Protein AF-A0A396S2W1-F1 (afdb_monomer_lite)

Organism: NCBI:txid2304605

pLDDT: mean 90.02, std 10.54, range [39.97, 98.19]

Sequence (159 aa):
MAKEIINIEYPTKTYDTSKMDSWTEEQWREWRGESEDDIGIQILLMNDDEFYLKIMGIYYNEASEDMFFEFNTQNKLDRNINIQFGSWIIEDTVYNLSHVKPHYMEKHSELRGFQRYVKRTYLESWDDVAIEVNILDAETNINIRELEFHIKKRFIQVF

Radius of gyration: 18.22 Å; chains: 1; bounding box: 36×30×59 Å

Foldseek 3Di:
DDAAEAEAEDEDEDEDVVCVVVDDPVRVDVVVDDPPPPQADWAWQDDDQAKGKIFRHWDADQVQQKIKTKMKMFGAAPAKKWKAWAWKQFPNDIDGRRPPGTDIDGHRDDIDMDMDIDRHHPVDDRQWMKIWIFIAGPPPRDTPHTYIYIYHYDYDYPD

Structure (mmCIF, N/CA/C/O backbone):
data_AF-A0A396S2W1-F1
#
_entry.id   AF-A0A396S2W1-F1
#
loop_
_atom_site.group_PDB
_atom_site.id
_atom_site.type_symbol
_atom_site.label_atom_id
_atom_site.label_alt_id
_atom_site.label_comp_id
_atom_site.label_asym_id
_atom_site.label_entity_id
_atom_site.label_seq_id
_atom_site.pdbx_PDB_ins_code
_atom_site.Cartn_x
_atom_site.Cartn_y
_atom_site.Cartn_z
_atom_site.occupancy
_atom_site.B_iso_or_equiv
_atom_site.auth_seq_id
_atom_site.auth_comp_id
_atom_site.auth_asym_id
_atom_site.auth_atom_id
_atom_site.pdbx_PDB_model_num
ATOM 1 N N . MET A 1 1 ? -0.820 -8.818 20.078 1.00 65.50 1 MET A N 1
ATOM 2 C CA . MET A 1 1 ? -1.547 -9.169 18.842 1.00 65.50 1 MET A CA 1
ATOM 3 C C . MET A 1 1 ? -0.503 -9.653 17.845 1.00 65.50 1 MET A C 1
ATOM 5 O O . MET A 1 1 ? 0.634 -9.222 17.982 1.00 65.50 1 M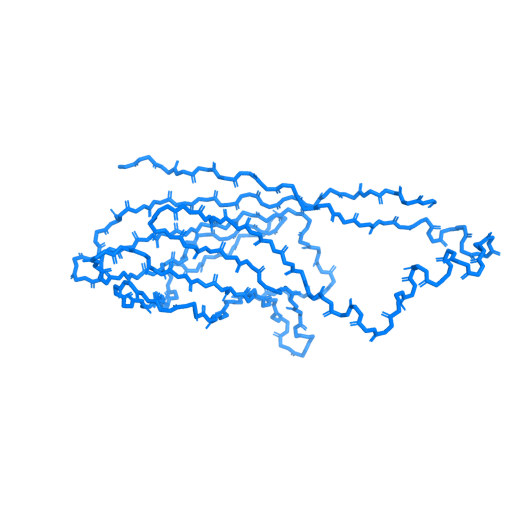ET A O 1
ATOM 9 N N . ALA A 1 2 ? -0.805 -10.605 16.964 1.00 81.38 2 ALA A N 1
ATOM 10 C CA . ALA A 1 2 ? 0.163 -11.047 15.956 1.00 81.38 2 ALA A CA 1
ATOM 11 C C . ALA A 1 2 ? -0.038 -10.224 14.678 1.00 81.38 2 ALA A C 1
ATOM 13 O O . ALA A 1 2 ? -1.182 -10.012 14.288 1.00 81.38 2 ALA A O 1
ATOM 14 N N . LYS A 1 3 ? 1.058 -9.775 14.060 1.00 93.75 3 LYS A N 1
ATOM 15 C CA . LYS A 1 3 ? 1.038 -9.076 12.772 1.00 93.75 3 LYS A CA 1
ATOM 16 C C . LYS A 1 3 ? 0.553 -10.024 11.672 1.00 93.75 3 LYS A C 1
ATOM 18 O O . LYS A 1 3 ? 1.039 -11.151 11.565 1.00 93.75 3 LYS A O 1
ATOM 23 N N . GLU A 1 4 ? -0.388 -9.562 10.862 1.00 95.88 4 GLU A N 1
ATOM 24 C CA . GLU A 1 4 ? -0.913 -10.278 9.704 1.00 95.88 4 GLU A CA 1
ATOM 25 C C . GLU A 1 4 ? -0.083 -9.935 8.466 1.00 95.88 4 GLU A C 1
ATOM 27 O O . GLU A 1 4 ? 0.058 -8.767 8.108 1.00 95.88 4 GLU A O 1
ATOM 32 N N . ILE A 1 5 ? 0.462 -10.957 7.807 1.00 96.19 5 ILE A N 1
ATOM 33 C CA . ILE A 1 5 ? 1.302 -10.794 6.617 1.00 96.19 5 ILE A CA 1
ATOM 34 C C . ILE A 1 5 ? 0.503 -11.228 5.392 1.00 96.19 5 ILE A C 1
ATOM 36 O O . ILE A 1 5 ? 0.022 -12.362 5.326 1.00 96.19 5 ILE A O 1
ATOM 40 N N . ILE A 1 6 ? 0.382 -10.332 4.416 1.00 96.44 6 ILE A N 1
ATOM 41 C CA . ILE A 1 6 ? -0.396 -10.539 3.195 1.00 96.44 6 ILE A CA 1
ATOM 42 C C . ILE A 1 6 ? 0.540 -10.408 1.996 1.00 96.44 6 ILE A C 1
ATOM 44 O O . ILE A 1 6 ? 1.048 -9.329 1.706 1.00 96.44 6 ILE A O 1
ATOM 48 N N . ASN A 1 7 ? 0.757 -11.519 1.292 1.00 96.75 7 ASN A N 1
ATOM 49 C CA . ASN A 1 7 ? 1.606 -11.572 0.103 1.00 96.75 7 ASN A CA 1
ATOM 50 C C . ASN A 1 7 ? 0.768 -11.371 -1.162 1.00 96.75 7 ASN A C 1
ATOM 52 O O . ASN A 1 7 ? -0.257 -12.029 -1.342 1.00 96.75 7 ASN A O 1
ATOM 56 N N . ILE A 1 8 ? 1.222 -10.488 -2.046 1.00 95.25 8 ILE A N 1
ATOM 57 C CA . ILE A 1 8 ? 0.515 -10.060 -3.250 1.00 95.25 8 ILE A CA 1
ATOM 58 C C . ILE A 1 8 ? 1.472 -10.165 -4.436 1.00 95.25 8 ILE A C 1
ATOM 60 O O . ILE A 1 8 ? 2.467 -9.448 -4.515 1.00 95.25 8 ILE A O 1
ATOM 64 N N . GLU A 1 9 ? 1.151 -11.039 -5.390 1.00 92.75 9 GLU A N 1
ATOM 65 C CA . GLU A 1 9 ? 1.818 -11.054 -6.693 1.00 92.75 9 GLU A CA 1
ATOM 66 C C . GLU A 1 9 ? 1.105 -10.085 -7.640 1.00 92.75 9 GLU A C 1
ATOM 68 O O . GLU A 1 9 ? -0.077 -10.260 -7.942 1.00 92.75 9 GLU A O 1
ATOM 73 N N . TYR A 1 10 ? 1.826 -9.080 -8.134 1.00 90.00 10 TYR A N 1
ATOM 74 C CA . TYR A 1 10 ? 1.321 -8.134 -9.124 1.00 90.00 10 TYR A CA 1
ATOM 75 C C . TYR A 1 10 ? 1.864 -8.481 -10.521 1.00 90.00 10 TYR A C 1
ATOM 77 O O . TYR A 1 10 ? 3.020 -8.168 -10.832 1.00 90.00 10 TYR A O 1
ATOM 85 N N . PRO A 1 11 ? 1.080 -9.158 -11.380 1.00 87.50 11 PRO A N 1
ATOM 86 C CA . PRO A 1 11 ? 1.529 -9.522 -12.716 1.00 87.50 11 PRO A CA 1
ATOM 87 C C . PRO A 1 11 ? 1.727 -8.266 -13.568 1.00 87.50 11 PRO A C 1
ATOM 89 O O . PRO A 1 11 ? 0.807 -7.479 -13.764 1.00 87.50 11 PRO A O 1
ATOM 92 N N . THR A 1 12 ? 2.937 -8.091 -14.092 1.00 84.56 12 THR A N 1
ATOM 93 C CA . THR A 1 12 ? 3.305 -6.961 -14.950 1.00 84.56 12 THR A CA 1
ATOM 94 C C . THR A 1 12 ? 3.817 -7.504 -16.276 1.00 84.56 12 THR A C 1
ATOM 96 O O . THR A 1 12 ? 4.719 -8.341 -16.299 1.00 84.56 12 THR A O 1
ATOM 99 N N . LYS A 1 13 ? 3.243 -7.054 -17.394 1.00 85.06 13 LYS A N 1
ATOM 100 C CA . LYS A 1 13 ? 3.753 -7.418 -18.721 1.00 85.06 13 LYS A CA 1
ATOM 101 C C . LYS A 1 13 ? 5.134 -6.795 -18.928 1.00 85.06 13 LYS A C 1
ATOM 103 O O . LYS A 1 13 ? 5.339 -5.628 -18.607 1.00 85.06 13 LYS A O 1
ATOM 108 N N . THR A 1 14 ? 6.061 -7.569 -19.478 1.00 84.75 14 THR A N 1
ATOM 109 C CA . THR A 1 14 ? 7.354 -7.077 -19.963 1.00 84.75 14 THR A CA 1
ATOM 110 C C . THR A 1 14 ? 7.586 -7.551 -21.395 1.00 84.75 14 THR A C 1
ATOM 112 O O . THR A 1 14 ? 7.033 -8.571 -21.819 1.00 84.75 14 THR A O 1
ATOM 115 N N . TYR A 1 15 ? 8.383 -6.796 -22.143 1.00 85.94 15 TYR A N 1
ATOM 116 C CA . TYR A 1 15 ? 8.563 -6.961 -23.583 1.00 85.94 15 TYR A CA 1
ATOM 117 C C . TYR A 1 15 ? 10.053 -6.985 -23.922 1.00 85.94 15 TYR A C 1
ATOM 119 O O . TYR A 1 15 ? 10.829 -6.201 -23.375 1.00 85.94 15 TYR A O 1
ATOM 127 N N . ASP A 1 16 ? 10.467 -7.878 -24.825 1.00 84.81 16 ASP A N 1
ATOM 128 C CA . ASP A 1 16 ? 11.861 -7.992 -25.260 1.00 84.81 16 ASP A CA 1
ATOM 129 C C . ASP A 1 16 ? 12.160 -6.913 -26.301 1.00 84.81 16 ASP A C 1
ATOM 131 O O . ASP A 1 16 ? 12.056 -7.126 -27.513 1.00 84.81 16 ASP A O 1
ATOM 135 N N . THR A 1 17 ? 12.513 -5.724 -25.817 1.00 85.25 17 THR A N 1
ATOM 136 C CA . THR A 1 17 ? 12.798 -4.563 -26.669 1.00 85.25 17 THR A CA 1
ATOM 137 C C . THR A 1 17 ? 14.017 -4.769 -27.572 1.00 85.25 17 THR A C 1
ATOM 139 O O . THR A 1 17 ? 14.181 -4.026 -28.536 1.00 85.25 17 THR A O 1
ATOM 142 N N . SER A 1 18 ? 14.839 -5.807 -27.355 1.00 87.50 18 SER A N 1
ATOM 143 C CA . SER A 1 18 ? 15.923 -6.157 -28.286 1.00 87.50 18 SER A CA 1
ATOM 144 C C . SER A 1 18 ? 15.412 -6.701 -29.628 1.00 87.50 18 SER A C 1
ATOM 146 O O . SER A 1 18 ? 16.132 -6.664 -30.623 1.00 87.50 18 SER A O 1
ATOM 148 N N . LYS A 1 19 ? 14.155 -7.164 -29.680 1.00 86.69 19 LYS A N 1
ATOM 149 C CA . LYS A 1 19 ? 13.490 -7.682 -30.887 1.00 86.69 19 LYS A CA 1
ATOM 150 C C . LYS A 1 19 ? 12.533 -6.684 -31.526 1.00 86.69 19 LYS A C 1
ATOM 152 O O . LYS A 1 19 ? 11.785 -7.060 -32.427 1.00 86.69 19 LYS A O 1
ATOM 157 N N . MET A 1 20 ? 12.558 -5.432 -31.085 1.00 87.75 20 MET A N 1
ATOM 158 C CA . MET A 1 20 ? 11.593 -4.405 -31.468 1.00 87.75 20 MET A CA 1
ATOM 159 C C . MET A 1 20 ? 11.514 -4.171 -32.988 1.00 87.75 20 MET A C 1
ATOM 161 O O . MET A 1 20 ? 10.425 -4.012 -33.535 1.00 87.75 20 MET A O 1
ATOM 165 N N . ASP A 1 21 ? 12.642 -4.282 -33.695 1.00 89.75 21 ASP A N 1
ATOM 166 C CA . ASP A 1 21 ? 12.705 -4.188 -35.164 1.00 89.75 21 ASP A CA 1
ATOM 167 C C . ASP A 1 21 ? 12.000 -5.348 -35.893 1.00 89.75 21 ASP A C 1
ATOM 169 O O . ASP A 1 21 ? 11.702 -5.256 -37.082 1.00 89.75 21 ASP A O 1
ATOM 173 N N . SER A 1 22 ? 11.742 -6.453 -35.190 1.00 90.31 22 SER A N 1
ATOM 174 C CA . SER A 1 22 ? 11.062 -7.645 -35.710 1.00 90.31 22 SER A CA 1
ATOM 175 C C . SER A 1 22 ? 9.619 -7.791 -35.225 1.00 90.31 22 SER A C 1
ATOM 177 O O . SER A 1 22 ? 8.958 -8.768 -35.575 1.00 90.31 22 SER A O 1
ATOM 179 N N . TRP A 1 23 ? 9.130 -6.845 -34.418 1.00 91.81 23 TRP A N 1
ATOM 180 C CA . TRP A 1 23 ? 7.766 -6.885 -33.907 1.00 91.81 23 TRP A CA 1
ATOM 181 C C . TRP A 1 23 ? 6.742 -6.642 -35.018 1.00 91.81 23 TRP A C 1
ATOM 183 O O . TRP A 1 23 ? 6.925 -5.780 -35.881 1.00 91.81 23 TRP A O 1
ATOM 193 N N . THR A 1 24 ? 5.633 -7.380 -34.974 1.00 91.38 24 THR A N 1
ATOM 194 C CA . THR A 1 24 ? 4.484 -7.131 -35.853 1.00 91.38 24 THR A CA 1
ATOM 195 C C . THR A 1 24 ? 3.770 -5.833 -35.469 1.00 91.38 24 THR A C 1
ATOM 197 O O . THR A 1 24 ? 3.966 -5.291 -34.378 1.00 91.38 24 THR A O 1
ATOM 200 N N . GLU A 1 25 ? 2.903 -5.320 -36.346 1.00 89.19 25 GLU A N 1
ATOM 201 C CA . GLU A 1 25 ? 2.096 -4.134 -36.035 1.00 89.19 25 GLU A CA 1
ATOM 202 C C . GLU A 1 25 ? 1.204 -4.340 -34.801 1.00 89.19 25 GLU A C 1
ATOM 204 O O . GLU A 1 25 ? 0.982 -3.399 -34.038 1.00 89.19 25 GLU A O 1
ATOM 209 N N . GLU A 1 26 ? 0.719 -5.564 -34.574 1.00 86.75 26 GLU A N 1
ATOM 210 C CA . GLU A 1 26 ? -0.070 -5.938 -33.398 1.00 86.75 26 GLU A CA 1
ATOM 211 C C . GLU A 1 26 ? 0.771 -5.901 -32.120 1.00 86.75 26 GLU A C 1
ATOM 213 O O . GLU A 1 26 ? 0.340 -5.318 -31.129 1.00 86.75 26 GLU A O 1
ATOM 218 N N . GLN A 1 27 ? 1.991 -6.445 -32.155 1.00 87.69 27 GLN A N 1
ATOM 219 C CA . GLN A 1 27 ? 2.932 -6.400 -31.029 1.00 87.69 27 GLN A CA 1
ATOM 220 C C . GLN A 1 27 ? 3.321 -4.958 -30.680 1.00 87.69 27 GLN A C 1
ATOM 222 O O . GLN A 1 27 ? 3.350 -4.573 -29.512 1.00 87.69 27 GLN A O 1
ATOM 227 N N . TRP A 1 28 ? 3.535 -4.126 -31.700 1.00 86.06 28 TRP A N 1
ATOM 228 C CA . TRP A 1 28 ? 3.754 -2.691 -31.538 1.00 86.06 28 TRP A CA 1
ATOM 229 C C . TRP A 1 28 ? 2.546 -1.944 -30.969 1.00 86.06 28 TRP A C 1
ATOM 231 O O . TRP A 1 28 ? 2.718 -0.945 -30.269 1.00 86.06 28 TRP A O 1
ATOM 241 N N . ARG A 1 29 ? 1.324 -2.370 -31.300 1.00 85.75 29 ARG A N 1
ATOM 242 C CA . ARG A 1 29 ? 0.090 -1.787 -30.761 1.00 85.75 29 ARG A CA 1
ATOM 243 C C . ARG A 1 29 ? -0.112 -2.178 -29.301 1.00 85.75 29 ARG A C 1
ATOM 245 O O . ARG A 1 29 ? -0.411 -1.311 -28.491 1.00 85.75 29 ARG A O 1
ATOM 252 N N . GLU A 1 30 ? 0.124 -3.443 -28.964 1.00 83.38 30 GLU A N 1
ATOM 253 C CA . GLU A 1 30 ? 0.048 -3.935 -27.587 1.00 83.38 30 GLU A CA 1
ATOM 254 C C . GLU A 1 30 ? 1.095 -3.267 -26.685 1.00 83.38 30 GLU A C 1
ATOM 256 O O . GLU A 1 30 ? 0.765 -2.848 -25.579 1.00 83.38 30 GLU A O 1
ATOM 261 N N . TRP A 1 31 ? 2.334 -3.102 -27.165 1.00 83.06 31 TRP A N 1
ATOM 262 C CA . TRP A 1 31 ? 3.393 -2.433 -26.403 1.00 83.06 31 TRP A CA 1
ATOM 263 C C . TRP A 1 31 ? 3.117 -0.943 -26.168 1.00 83.06 31 TRP A C 1
ATOM 265 O O . TRP A 1 31 ? 3.332 -0.451 -25.063 1.00 83.06 31 TRP A O 1
ATOM 275 N N . ARG A 1 32 ? 2.639 -0.216 -27.192 1.00 78.62 32 ARG A N 1
ATOM 276 C CA . ARG A 1 32 ? 2.330 1.221 -27.069 1.00 78.62 32 ARG A CA 1
ATOM 277 C C . ARG A 1 32 ? 1.105 1.506 -26.197 1.00 78.62 32 ARG A C 1
ATOM 279 O O . ARG A 1 32 ? 0.984 2.630 -25.719 1.00 78.62 32 ARG A O 1
ATOM 286 N N . GLY A 1 33 ? 0.231 0.516 -26.015 1.00 70.06 33 GLY A N 1
ATOM 287 C CA . GLY A 1 33 ? -1.094 0.698 -25.432 1.00 70.06 33 GLY A CA 1
ATOM 288 C C . GLY A 1 33 ? -2.044 1.402 -26.406 1.00 70.06 33 GLY A C 1
ATOM 289 O O . GLY A 1 33 ? -1.651 2.295 -27.161 1.00 70.06 33 GLY A O 1
ATOM 290 N N . GLU A 1 34 ? -3.314 1.000 -26.418 1.00 58.69 34 GLU A N 1
ATOM 291 C CA . GLU A 1 34 ? -4.366 1.855 -26.972 1.00 58.69 34 GLU A CA 1
ATOM 292 C C . GLU A 1 34 ? -4.656 2.940 -25.925 1.00 58.69 34 GLU A C 1
ATOM 294 O O . GLU A 1 34 ? -4.831 2.647 -24.745 1.00 58.69 34 GLU A O 1
ATOM 299 N N . SER A 1 35 ? -4.634 4.205 -26.349 1.00 48.31 35 SER A N 1
ATOM 300 C CA . SER A 1 35 ? -4.584 5.428 -25.526 1.00 48.31 35 SER A CA 1
ATOM 301 C C . SER A 1 35 ? -5.753 5.660 -24.552 1.00 48.31 35 SER A C 1
ATOM 303 O O . SER A 1 35 ? -5.865 6.746 -23.993 1.00 48.31 35 SER A O 1
ATOM 305 N N . GLU A 1 36 ? -6.650 4.690 -24.386 1.00 45.16 36 GLU A N 1
ATOM 306 C CA . GLU A 1 36 ? -7.829 4.770 -23.516 1.00 45.16 36 GLU A CA 1
ATOM 307 C C . GLU A 1 36 ? -7.713 3.895 -22.255 1.00 45.16 36 GLU A C 1
ATOM 309 O O . GLU A 1 36 ? -8.460 4.115 -21.304 1.00 45.16 36 GLU A O 1
ATOM 314 N N . ASP A 1 37 ? -6.730 2.988 -22.188 1.00 39.97 37 ASP A N 1
ATOM 315 C CA . ASP A 1 37 ? -6.478 2.124 -21.027 1.00 39.97 37 ASP A CA 1
ATOM 316 C C . ASP A 1 37 ? -5.321 2.646 -20.155 1.00 39.97 37 ASP A C 1
ATOM 318 O O . ASP A 1 37 ? -4.466 1.886 -19.697 1.00 39.97 37 ASP A O 1
ATOM 322 N N . ASP A 1 38 ? -5.328 3.947 -19.842 1.00 43.03 38 ASP A N 1
ATOM 323 C CA . ASP A 1 38 ? -4.546 4.539 -18.736 1.00 43.03 38 ASP A CA 1
ATOM 324 C C . ASP A 1 38 ? -5.136 4.101 -17.373 1.00 43.03 38 ASP A C 1
ATOM 326 O O . ASP A 1 38 ? -5.372 4.879 -16.443 1.00 43.03 38 ASP A O 1
ATOM 330 N N . ILE A 1 39 ? -5.442 2.808 -17.247 1.00 50.69 39 ILE A N 1
ATOM 331 C CA . ILE A 1 39 ? -5.859 2.194 -16.000 1.00 50.69 39 ILE A CA 1
ATOM 332 C C . ILE A 1 39 ? -4.594 2.117 -15.152 1.00 50.69 39 ILE A C 1
ATOM 334 O O . ILE A 1 39 ? -3.788 1.197 -15.284 1.00 50.69 39 ILE A O 1
ATOM 338 N N . GLY A 1 40 ? -4.410 3.123 -14.295 1.00 65.19 40 GLY A N 1
ATOM 339 C CA . GLY A 1 40 ? -3.348 3.143 -13.296 1.00 65.19 40 GLY A CA 1
ATOM 340 C C . GLY A 1 40 ? -3.255 1.824 -12.516 1.00 65.19 40 GLY A C 1
ATOM 341 O O . GLY A 1 40 ? -4.191 1.025 -12.467 1.00 65.19 40 GLY A O 1
ATOM 342 N N . ILE A 1 41 ? -2.096 1.587 -11.900 1.00 81.38 41 ILE A N 1
ATOM 343 C CA . ILE A 1 41 ? -1.813 0.380 -11.109 1.00 81.38 41 ILE A CA 1
ATOM 344 C C . ILE A 1 41 ? -2.891 0.173 -10.040 1.00 81.38 41 ILE A C 1
ATOM 346 O O . ILE A 1 41 ? -2.996 0.952 -9.097 1.00 81.38 41 ILE A O 1
ATOM 350 N N . GLN A 1 42 ? -3.654 -0.914 -10.156 1.00 88.94 42 GLN A N 1
ATOM 351 C CA . GLN A 1 42 ? -4.707 -1.263 -9.206 1.00 88.94 42 GLN A CA 1
ATOM 352 C C . GLN A 1 42 ? -4.377 -2.566 -8.479 1.00 88.94 42 GLN A C 1
ATOM 354 O O . GLN A 1 42 ? -4.413 -3.642 -9.071 1.00 88.94 42 GLN A O 1
ATOM 359 N N . ILE A 1 43 ? -4.109 -2.480 -7.175 1.00 92.88 43 ILE A N 1
ATOM 360 C CA . ILE A 1 43 ? -3.699 -3.618 -6.344 1.00 92.88 43 ILE A CA 1
ATOM 361 C C . ILE A 1 43 ? -4.638 -3.723 -5.146 1.00 92.88 43 ILE A C 1
ATOM 363 O O . ILE A 1 43 ? -4.644 -2.858 -4.269 1.00 92.88 43 ILE A O 1
ATOM 367 N N . LEU A 1 44 ? -5.453 -4.778 -5.104 1.00 94.75 44 LEU A N 1
ATOM 368 C CA . LEU A 1 44 ? -6.282 -5.062 -3.937 1.00 94.75 44 LEU A CA 1
ATOM 369 C C . LEU A 1 44 ? -5.391 -5.575 -2.804 1.00 94.75 44 LEU A C 1
ATOM 371 O O . LEU A 1 44 ? -4.779 -6.629 -2.942 1.00 94.75 44 LEU A O 1
ATOM 375 N N . LEU A 1 45 ? -5.339 -4.836 -1.696 1.00 95.62 45 LEU A N 1
ATOM 376 C CA . LEU A 1 45 ? -4.557 -5.225 -0.526 1.00 95.62 45 LEU A CA 1
ATOM 377 C C . LEU A 1 45 ? -5.399 -6.065 0.435 1.00 95.62 45 LEU A C 1
ATOM 379 O O . LEU A 1 45 ? -4.955 -7.100 0.921 1.00 95.62 45 LEU A O 1
ATOM 383 N N . MET A 1 46 ? -6.635 -5.630 0.688 1.00 95.75 46 MET A N 1
ATOM 384 C CA . MET A 1 46 ? -7.558 -6.284 1.609 1.00 95.75 46 MET A CA 1
ATOM 385 C C . MET A 1 46 ? -9.007 -5.960 1.245 1.00 95.75 46 MET A C 1
ATOM 387 O O . MET A 1 46 ? -9.338 -4.825 0.903 1.00 95.75 46 MET A O 1
ATOM 391 N N . ASN A 1 47 ? -9.880 -6.956 1.352 1.00 96.25 47 ASN A N 1
ATOM 392 C CA . ASN A 1 47 ? -11.327 -6.774 1.328 1.00 96.25 47 ASN A CA 1
ATOM 393 C C . ASN A 1 47 ? -11.973 -7.891 2.147 1.00 96.25 47 ASN A C 1
ATOM 395 O O . ASN A 1 47 ? -12.227 -8.973 1.620 1.00 96.25 47 ASN A O 1
ATOM 399 N N . ASP A 1 48 ? -12.210 -7.620 3.422 1.00 95.62 48 ASP A N 1
ATOM 400 C CA . ASP A 1 48 ? -12.888 -8.529 4.344 1.00 95.62 48 ASP A CA 1
ATOM 401 C C . ASP A 1 48 ? -14.122 -7.853 4.962 1.00 95.62 48 ASP A C 1
ATOM 403 O O . ASP A 1 48 ? -14.570 -6.800 4.491 1.00 95.62 48 ASP A O 1
ATOM 407 N N . ASP A 1 49 ? -14.716 -8.480 5.974 1.00 95.88 49 ASP A N 1
ATOM 408 C CA . ASP A 1 49 ? -15.929 -7.982 6.628 1.00 95.88 49 ASP A CA 1
ATOM 409 C C . ASP A 1 49 ? -15.696 -6.679 7.414 1.00 95.88 49 ASP A C 1
ATOM 411 O O . ASP A 1 49 ? -16.648 -5.947 7.686 1.00 95.88 49 ASP A O 1
ATOM 415 N N . GLU A 1 50 ? -14.445 -6.350 7.745 1.00 95.25 50 GLU A N 1
ATOM 416 C CA . GLU A 1 50 ? -14.082 -5.215 8.594 1.00 95.25 50 GLU A CA 1
ATOM 417 C C . GLU A 1 50 ? -13.512 -4.041 7.792 1.00 95.25 50 GLU A C 1
ATOM 419 O O . GLU A 1 50 ? -13.807 -2.880 8.092 1.00 95.25 50 GLU A O 1
ATOM 424 N N . PHE A 1 51 ? -12.727 -4.323 6.749 1.00 95.31 51 PHE A N 1
ATOM 425 C CA . PHE A 1 51 ? -12.000 -3.308 5.997 1.00 95.31 51 PHE A CA 1
ATOM 426 C C . PHE A 1 51 ? -11.952 -3.584 4.500 1.00 95.31 51 PHE A C 1
ATOM 428 O O . PHE A 1 51 ? -11.978 -4.712 4.007 1.00 95.31 51 PHE A O 1
ATOM 435 N N . TYR A 1 52 ? -11.823 -2.491 3.759 1.00 97.19 52 TYR A N 1
ATOM 436 C CA . TYR A 1 52 ? -11.388 -2.500 2.375 1.00 97.19 52 TYR A CA 1
ATOM 437 C C . TYR A 1 52 ? -10.178 -1.578 2.233 1.00 97.19 52 TYR A C 1
ATOM 439 O O . TYR A 1 52 ? -10.200 -0.440 2.713 1.00 97.19 52 TYR A O 1
ATOM 447 N N . LEU A 1 53 ? -9.140 -2.058 1.552 1.00 96.50 53 LEU A N 1
ATOM 448 C CA . LEU A 1 53 ? -7.954 -1.290 1.202 1.00 96.50 53 LEU A CA 1
ATOM 449 C C . LEU A 1 53 ? -7.433 -1.727 -0.170 1.00 96.50 53 LEU A C 1
ATOM 451 O O . LEU A 1 53 ? -7.155 -2.903 -0.410 1.00 96.50 53 LEU A O 1
ATOM 455 N N . LYS A 1 54 ? -7.276 -0.764 -1.073 1.00 96.38 54 LYS A N 1
ATOM 456 C CA . LYS A 1 54 ? -6.795 -0.978 -2.438 1.00 96.38 54 LYS A CA 1
ATOM 457 C C . LYS A 1 54 ? -5.869 0.159 -2.842 1.00 96.38 54 LYS A C 1
ATOM 459 O O . LYS A 1 54 ? -6.227 1.313 -2.647 1.00 96.38 54 LYS A O 1
ATOM 464 N N . ILE A 1 55 ? -4.728 -0.154 -3.444 1.00 95.06 55 ILE A N 1
ATOM 465 C CA . ILE A 1 55 ? -3.922 0.833 -4.165 1.00 95.06 55 ILE A CA 1
ATOM 466 C C . ILE A 1 55 ? -4.588 1.062 -5.522 1.00 95.06 55 ILE A C 1
ATOM 468 O O . ILE A 1 55 ? -4.888 0.102 -6.230 1.00 95.06 55 ILE A O 1
ATOM 472 N N . MET A 1 56 ? -4.865 2.317 -5.852 1.00 93.00 56 MET A N 1
ATOM 473 C CA . MET A 1 56 ? -5.499 2.752 -7.099 1.00 93.00 56 MET A CA 1
ATOM 474 C C . MET A 1 56 ? -4.506 3.290 -8.124 1.00 93.00 56 MET A C 1
ATOM 476 O O . MET A 1 56 ? -4.824 3.328 -9.311 1.00 93.00 56 MET A O 1
ATOM 480 N N . GLY A 1 57 ? -3.327 3.698 -7.665 1.00 88.94 57 GLY A N 1
ATOM 481 C CA . GLY A 1 57 ? -2.270 4.192 -8.520 1.00 88.94 57 GLY A CA 1
ATOM 482 C C . GLY A 1 57 ? -0.965 4.324 -7.755 1.00 88.94 57 GLY A C 1
ATOM 483 O O . GLY A 1 57 ? -0.950 4.594 -6.551 1.00 88.94 57 GLY A O 1
ATOM 484 N N . ILE A 1 58 ? 0.128 4.135 -8.483 1.00 88.75 58 ILE A N 1
ATOM 485 C CA . ILE A 1 58 ? 1.476 4.457 -8.036 1.00 88.75 58 ILE A CA 1
ATOM 486 C C . ILE A 1 58 ? 2.089 5.328 -9.125 1.00 88.75 58 ILE A C 1
ATOM 488 O O . ILE A 1 58 ? 2.151 4.903 -10.278 1.00 88.75 58 ILE A O 1
ATOM 492 N N . TYR A 1 59 ? 2.497 6.545 -8.783 1.00 86.75 59 TYR A N 1
ATOM 493 C CA . TYR A 1 59 ? 3.040 7.494 -9.753 1.00 86.75 59 TYR A CA 1
ATOM 494 C C . TYR A 1 59 ? 4.145 8.350 -9.142 1.00 86.75 59 TYR A C 1
ATOM 496 O O . TYR A 1 59 ? 4.249 8.494 -7.924 1.00 86.75 59 TYR A O 1
ATOM 504 N N . TYR A 1 60 ? 4.972 8.925 -10.007 1.00 86.44 60 TYR A N 1
ATOM 505 C CA . TYR A 1 60 ? 6.150 9.690 -9.622 1.00 86.44 60 TYR A CA 1
ATOM 506 C C . TYR A 1 60 ? 5.976 11.155 -9.989 1.00 86.44 60 TYR A C 1
ATOM 508 O O . TYR A 1 60 ? 5.504 11.483 -11.077 1.00 86.44 60 TYR A O 1
ATOM 516 N N . ASN A 1 61 ? 6.396 12.039 -9.094 1.00 85.88 61 ASN A N 1
ATOM 517 C CA . ASN A 1 61 ? 6.605 13.440 -9.408 1.00 85.88 61 ASN A CA 1
ATOM 518 C C . ASN A 1 61 ? 8.106 13.686 -9.569 1.00 85.88 61 ASN A C 1
ATOM 520 O O . ASN A 1 61 ? 8.831 13.797 -8.582 1.00 85.88 61 ASN A O 1
ATOM 524 N N . GLU A 1 62 ? 8.569 13.788 -10.814 1.00 83.44 62 GLU A N 1
ATOM 525 C CA . GLU A 1 62 ? 9.988 14.002 -11.126 1.00 83.44 62 GLU A CA 1
ATOM 526 C C . GLU A 1 62 ? 10.539 15.309 -10.545 1.00 83.44 62 GLU A C 1
ATOM 528 O O . GLU A 1 62 ? 11.713 15.379 -10.197 1.00 83.44 62 GLU A O 1
ATOM 533 N N . ALA A 1 63 ? 9.703 16.345 -10.411 1.00 85.88 63 ALA A N 1
ATOM 534 C CA . ALA A 1 63 ? 10.148 17.645 -9.920 1.00 85.88 63 ALA A CA 1
ATOM 535 C C . ALA A 1 63 ? 10.407 17.648 -8.407 1.00 85.88 63 ALA A C 1
ATOM 537 O O . ALA A 1 63 ? 11.270 18.390 -7.939 1.00 85.88 63 ALA A O 1
ATOM 538 N N . SER A 1 64 ? 9.644 16.861 -7.643 1.00 86.94 64 SER A N 1
ATOM 539 C CA . SER A 1 64 ? 9.789 16.772 -6.185 1.00 86.94 64 SER A CA 1
ATOM 540 C C . SER A 1 64 ? 10.498 15.507 -5.705 1.00 86.94 64 SER A C 1
ATOM 542 O O . SER A 1 64 ? 10.799 15.414 -4.516 1.00 86.94 64 SER A O 1
ATOM 544 N N . GLU A 1 65 ? 10.795 14.575 -6.618 1.00 87.38 65 GLU A N 1
ATOM 545 C CA . GLU A 1 65 ? 11.329 13.240 -6.320 1.00 87.38 65 GLU A CA 1
ATOM 546 C C . GLU A 1 65 ? 10.447 12.483 -5.314 1.00 87.38 65 GLU A C 1
ATOM 548 O O . GLU A 1 65 ? 10.936 11.817 -4.402 1.00 87.38 65 GLU A O 1
ATOM 553 N N . ASP A 1 66 ? 9.127 12.615 -5.461 1.00 89.25 66 ASP A N 1
ATOM 554 C CA . ASP A 1 66 ? 8.153 11.923 -4.623 1.00 89.25 66 ASP A CA 1
ATOM 555 C C . ASP A 1 66 ? 7.477 10.799 -5.411 1.00 89.25 66 ASP A C 1
ATOM 557 O O . ASP A 1 66 ? 6.946 11.005 -6.505 1.00 89.25 66 ASP A O 1
ATOM 561 N N . MET A 1 67 ? 7.438 9.616 -4.807 1.00 91.56 67 MET A N 1
ATOM 562 C CA . MET A 1 67 ? 6.645 8.485 -5.268 1.00 91.56 67 MET A CA 1
ATOM 563 C C . MET A 1 67 ? 5.357 8.425 -4.449 1.00 91.56 67 MET A C 1
ATOM 565 O O . MET A 1 67 ? 5.395 8.237 -3.230 1.00 91.56 67 MET A O 1
ATOM 569 N N . PHE A 1 68 ? 4.220 8.590 -5.116 1.00 91.50 68 PHE A N 1
ATOM 570 C CA . PHE A 1 68 ? 2.893 8.606 -4.514 1.00 91.50 68 PHE A CA 1
ATOM 571 C C . PHE A 1 68 ? 2.213 7.252 -4.657 1.00 91.50 68 PHE A C 1
ATOM 573 O O . PHE A 1 68 ? 2.234 6.639 -5.719 1.00 91.50 68 PHE A O 1
ATOM 580 N N . PHE A 1 69 ? 1.551 6.838 -3.586 1.00 93.75 69 PHE A N 1
ATOM 581 C CA . PHE A 1 69 ? 0.642 5.710 -3.526 1.00 93.75 69 PHE A CA 1
ATOM 582 C C . PHE A 1 69 ? -0.749 6.259 -3.232 1.00 93.75 69 PHE A C 1
ATOM 584 O O . PHE A 1 69 ? -0.989 6.865 -2.180 1.00 93.75 69 PHE A O 1
ATOM 591 N N . GLU A 1 70 ? -1.665 6.060 -4.169 1.00 94.44 70 GLU A N 1
ATOM 592 C CA . GLU A 1 70 ? -3.069 6.403 -4.010 1.00 94.44 70 GLU A CA 1
ATOM 593 C C . GLU A 1 70 ? -3.830 5.193 -3.483 1.00 94.44 70 GLU A C 1
ATOM 595 O O . GLU A 1 70 ? -3.790 4.119 -4.076 1.00 94.44 70 GLU A O 1
ATOM 600 N N . PHE A 1 71 ? -4.534 5.365 -2.370 1.00 95.69 71 PHE A N 1
ATOM 601 C CA . PHE A 1 71 ? -5.318 4.325 -1.724 1.00 95.69 71 PHE A CA 1
ATOM 602 C C . PHE A 1 71 ? -6.796 4.663 -1.794 1.00 95.69 71 PHE A C 1
ATOM 604 O O . PHE A 1 71 ? -7.190 5.783 -1.488 1.00 95.69 71 PHE A O 1
ATOM 611 N N . ASN A 1 72 ? -7.615 3.658 -2.075 1.00 96.25 72 ASN A N 1
ATOM 612 C CA . ASN A 1 72 ? -9.029 3.649 -1.745 1.00 96.25 72 ASN A CA 1
ATOM 613 C C . ASN A 1 72 ? -9.250 2.783 -0.507 1.00 96.25 72 ASN A C 1
ATOM 615 O O . ASN A 1 72 ? -8.771 1.649 -0.438 1.00 96.25 72 ASN A O 1
ATOM 619 N N . THR A 1 73 ? -10.005 3.304 0.454 1.00 96.62 73 THR A N 1
ATOM 620 C CA . THR A 1 73 ? -10.275 2.624 1.718 1.00 96.62 73 THR A CA 1
ATOM 621 C C . THR A 1 73 ? -11.734 2.739 2.143 1.00 96.62 73 THR A C 1
ATOM 623 O O . THR A 1 73 ? -12.421 3.707 1.815 1.00 96.62 73 THR A O 1
ATOM 626 N N . GLN A 1 74 ? -12.207 1.736 2.878 1.00 97.88 74 GLN A N 1
ATOM 627 C CA . GLN A 1 74 ? -13.512 1.739 3.520 1.00 97.88 74 GLN A CA 1
ATOM 628 C C . GLN A 1 74 ? -13.400 1.120 4.914 1.00 97.88 74 GLN A C 1
ATOM 630 O O . GLN A 1 74 ? -12.873 0.015 5.060 1.00 97.88 74 GLN A O 1
ATOM 635 N N . ASN A 1 75 ? -13.932 1.811 5.919 1.00 97.69 75 ASN A N 1
ATOM 636 C CA . ASN A 1 75 ? -14.094 1.277 7.263 1.00 97.69 75 ASN A CA 1
ATOM 637 C C . ASN A 1 75 ? -15.481 0.643 7.373 1.00 97.69 75 ASN A C 1
ATOM 639 O O . ASN A 1 75 ? -16.484 1.353 7.293 1.00 97.69 75 ASN A O 1
ATOM 643 N N . LYS A 1 76 ? -15.550 -0.675 7.563 1.00 97.25 76 LYS A N 1
ATOM 644 C CA . LYS A 1 76 ? -16.816 -1.407 7.708 1.00 97.25 76 LYS A CA 1
ATOM 645 C C . LYS A 1 76 ? -17.143 -1.724 9.170 1.00 97.25 76 LYS A C 1
ATOM 647 O O . LYS A 1 76 ? -18.230 -2.230 9.437 1.00 97.25 76 LYS A O 1
ATOM 652 N N . LEU A 1 77 ? -16.263 -1.382 10.115 1.00 96.62 77 LEU A N 1
ATOM 653 C CA . LEU A 1 77 ? -16.507 -1.548 11.547 1.00 96.62 77 LEU A CA 1
ATOM 654 C C . LEU A 1 77 ? -17.540 -0.548 12.083 1.00 96.62 77 LEU A C 1
ATOM 656 O O . LEU A 1 77 ? -17.640 0.584 11.609 1.00 96.62 77 LEU A O 1
ATOM 660 N N . ASP A 1 78 ? -18.209 -0.926 13.177 1.00 96.44 78 ASP A N 1
ATOM 661 C CA . ASP A 1 78 ? -19.075 -0.043 13.979 1.00 96.44 78 ASP A CA 1
ATOM 662 C C . ASP A 1 78 ? -18.275 0.812 14.987 1.00 96.44 78 ASP A C 1
ATOM 664 O O . ASP A 1 78 ? -18.688 1.059 16.119 1.00 96.44 78 ASP A O 1
ATOM 668 N N . ARG A 1 79 ? -17.075 1.251 14.601 1.00 96.50 79 ARG A N 1
ATOM 669 C CA . ARG A 1 79 ? -16.260 2.197 15.377 1.00 96.50 79 ARG A CA 1
ATOM 670 C C . ARG A 1 79 ? -15.378 3.033 14.463 1.00 96.50 79 ARG A C 1
ATOM 672 O O . ARG A 1 79 ? -15.024 2.598 13.368 1.00 96.50 79 ARG A O 1
ATOM 679 N N . ASN A 1 80 ? -15.045 4.237 14.913 1.00 98.19 80 ASN A N 1
ATOM 680 C CA . ASN A 1 80 ? -14.128 5.108 14.188 1.00 98.19 80 ASN A CA 1
ATOM 681 C C . ASN A 1 80 ? -12.703 4.564 14.324 1.00 98.19 80 ASN A C 1
ATOM 683 O O . ASN A 1 80 ? -12.323 4.070 15.389 1.00 98.19 80 ASN A O 1
ATOM 687 N N . ILE A 1 81 ? -11.912 4.682 13.264 1.00 98.00 81 ILE A N 1
ATOM 688 C CA . ILE A 1 81 ? -10.545 4.160 13.224 1.00 98.00 81 ILE A CA 1
ATOM 689 C C . ILE A 1 81 ? -9.552 5.225 12.771 1.00 98.00 81 ILE A C 1
ATOM 691 O O . ILE A 1 81 ? -9.910 6.212 12.127 1.00 98.00 81 ILE A O 1
ATOM 695 N N . ASN A 1 82 ? -8.281 4.971 13.052 1.00 97.69 82 ASN A N 1
ATOM 696 C CA . ASN A 1 82 ? -7.153 5.649 12.437 1.00 97.69 82 ASN A CA 1
ATOM 697 C C . ASN A 1 82 ? -6.295 4.622 11.691 1.00 97.69 82 ASN A C 1
ATOM 699 O O . ASN A 1 82 ? -5.856 3.639 12.282 1.00 97.69 82 ASN A O 1
ATOM 703 N N . ILE A 1 83 ? -6.009 4.872 10.415 1.00 97.00 83 ILE A N 1
ATOM 704 C CA . ILE A 1 83 ? -5.013 4.118 9.647 1.00 97.00 83 ILE A CA 1
ATOM 705 C C . ILE A 1 83 ? -3.656 4.792 9.841 1.00 97.00 83 ILE A C 1
ATOM 707 O O . ILE A 1 83 ? -3.436 5.915 9.374 1.00 97.00 83 ILE A O 1
ATOM 711 N N . GLN A 1 84 ? -2.739 4.121 10.528 1.00 97.12 84 GLN A N 1
ATOM 712 C CA . GLN A 1 84 ? -1.364 4.569 10.713 1.00 97.12 84 GLN A CA 1
ATOM 713 C C . GLN A 1 84 ? -0.428 3.751 9.823 1.00 97.12 84 GLN A C 1
ATOM 715 O O . GLN A 1 84 ? -0.494 2.528 9.805 1.00 97.12 84 GLN A O 1
ATOM 720 N N . PHE A 1 85 ? 0.474 4.425 9.115 1.00 96.50 85 PHE A N 1
ATOM 721 C CA . PHE A 1 85 ? 1.518 3.756 8.341 1.00 96.50 85 PHE A CA 1
ATOM 722 C C . PHE A 1 85 ? 2.784 3.615 9.181 1.00 96.50 85 PHE A C 1
ATOM 724 O O . PHE A 1 85 ? 3.170 4.552 9.879 1.00 96.50 85 PHE A O 1
ATOM 731 N N . GLY A 1 86 ? 3.394 2.433 9.133 1.00 95.88 86 GLY A N 1
ATOM 732 C CA . GLY A 1 86 ? 4.624 2.109 9.851 1.00 95.88 86 GLY A CA 1
ATOM 733 C C . GLY A 1 86 ? 5.860 2.293 8.977 1.00 95.88 86 GLY A C 1
ATOM 734 O O . GLY A 1 86 ? 6.071 3.347 8.375 1.00 95.88 86 GLY A O 1
ATOM 735 N N . SER A 1 87 ? 6.692 1.262 8.924 1.00 96.81 87 SER A N 1
ATOM 736 C CA . SER A 1 87 ? 7.821 1.170 8.010 1.00 96.81 87 SER A CA 1
ATOM 737 C C . SER A 1 87 ? 7.367 0.694 6.634 1.00 96.81 87 SER A C 1
ATOM 739 O O . SER A 1 87 ? 6.631 -0.283 6.507 1.00 96.81 87 SER A O 1
ATOM 741 N N . TRP A 1 88 ? 7.818 1.376 5.589 1.00 97.00 88 TRP A N 1
ATOM 742 C CA . TRP A 1 88 ? 7.725 0.896 4.217 1.00 97.00 88 TRP A CA 1
ATOM 743 C C . TRP A 1 88 ? 9.111 0.503 3.742 1.00 97.00 88 TRP A C 1
ATOM 745 O O . TRP A 1 88 ? 10.078 1.215 4.000 1.00 97.00 88 TRP A O 1
ATOM 755 N N . ILE A 1 89 ? 9.213 -0.622 3.053 1.00 96.38 89 ILE A N 1
ATOM 756 C CA . ILE A 1 89 ? 10.450 -1.080 2.432 1.00 96.38 89 ILE A CA 1
ATOM 757 C C . ILE A 1 89 ? 10.174 -1.144 0.939 1.00 96.38 89 ILE A C 1
ATOM 759 O O . ILE A 1 89 ? 9.215 -1.787 0.533 1.00 96.38 89 ILE A O 1
ATOM 763 N N . ILE A 1 90 ? 10.958 -0.436 0.136 1.00 94.25 90 ILE A N 1
ATOM 764 C CA . ILE A 1 90 ? 10.848 -0.465 -1.326 1.00 94.25 90 ILE A CA 1
ATOM 765 C C . ILE A 1 90 ? 12.220 -0.842 -1.857 1.00 94.25 90 ILE A C 1
ATOM 767 O O . ILE A 1 90 ? 13.177 -0.078 -1.683 1.00 94.25 90 ILE A O 1
ATOM 771 N N . GLU A 1 91 ? 12.311 -2.016 -2.478 1.00 91.31 91 GLU A N 1
ATOM 772 C CA . GLU A 1 91 ? 13.583 -2.685 -2.756 1.00 91.31 91 GLU A CA 1
ATOM 773 C C . GLU A 1 91 ? 14.403 -2.807 -1.454 1.00 91.31 91 GLU A C 1
ATOM 775 O O . GLU A 1 91 ? 13.952 -3.412 -0.484 1.00 91.31 91 GLU A O 1
ATOM 780 N N . ASP A 1 92 ? 15.562 -2.151 -1.383 1.00 89.62 92 ASP A N 1
ATOM 781 C CA . ASP A 1 92 ? 16.447 -2.156 -0.215 1.00 89.62 92 ASP A CA 1
ATOM 782 C C . ASP A 1 92 ? 16.330 -0.886 0.651 1.00 89.62 9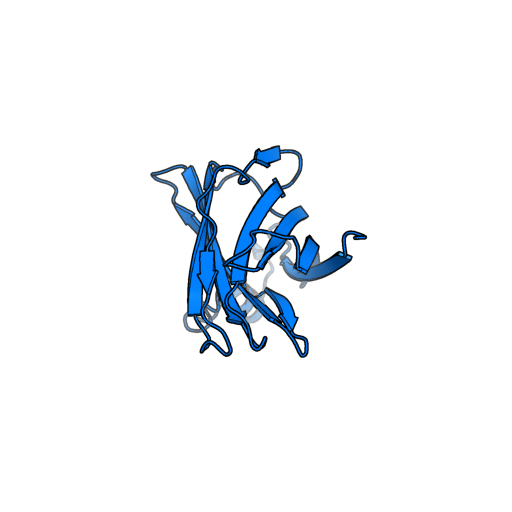2 ASP A C 1
ATOM 784 O O . ASP A 1 92 ? 17.095 -0.691 1.600 1.00 89.62 92 ASP A O 1
ATOM 788 N N . THR A 1 93 ? 15.407 0.028 0.325 1.00 93.62 93 THR A N 1
ATOM 789 C CA . THR A 1 93 ? 15.277 1.316 1.027 1.00 93.62 93 THR A CA 1
ATOM 790 C C . THR A 1 93 ? 14.149 1.289 2.045 1.00 93.62 93 THR A C 1
ATOM 792 O O . THR A 1 93 ? 13.007 0.977 1.714 1.00 93.62 93 THR A O 1
ATOM 795 N N . VAL A 1 94 ? 14.460 1.687 3.280 1.00 95.81 94 VAL A N 1
ATOM 796 C CA . VAL A 1 94 ? 13.498 1.760 4.384 1.00 95.81 94 VAL A CA 1
ATOM 797 C C . VAL A 1 94 ? 13.011 3.195 4.582 1.00 95.81 94 VAL A C 1
ATOM 799 O O . VAL A 1 94 ? 13.798 4.107 4.838 1.00 95.81 94 VAL A O 1
ATOM 802 N N . TYR A 1 95 ? 11.696 3.381 4.542 1.00 95.75 95 TYR A N 1
ATOM 803 C CA . TYR A 1 95 ? 10.996 4.637 4.775 1.00 95.75 95 TYR A CA 1
ATOM 804 C C . TYR A 1 95 ? 10.148 4.538 6.042 1.00 95.75 95 TYR A C 1
ATOM 806 O O . TYR A 1 95 ? 9.183 3.782 6.108 1.00 95.75 95 TYR A O 1
ATOM 814 N N . ASN A 1 96 ? 10.474 5.330 7.061 1.00 95.38 96 ASN A N 1
ATOM 815 C CA . ASN A 1 96 ? 9.705 5.349 8.303 1.00 95.38 96 ASN A CA 1
ATOM 816 C C . ASN A 1 96 ? 8.576 6.389 8.237 1.00 95.38 96 ASN A C 1
ATOM 818 O O . ASN A 1 96 ? 8.833 7.590 8.331 1.00 95.38 96 ASN A O 1
ATOM 822 N N . LEU A 1 97 ? 7.327 5.928 8.154 1.00 94.94 97 LEU A N 1
ATOM 823 C CA . LEU A 1 97 ? 6.127 6.768 8.096 1.00 94.94 97 LEU A CA 1
ATOM 824 C C . LEU A 1 97 ? 5.371 6.847 9.433 1.00 94.94 97 LEU A C 1
ATOM 826 O O . LEU A 1 97 ? 4.334 7.503 9.499 1.00 94.94 97 LEU A O 1
ATOM 830 N N . SER A 1 98 ? 5.904 6.277 10.520 1.00 92.56 98 SER A N 1
ATOM 831 C CA . SER A 1 98 ? 5.235 6.249 11.839 1.00 92.56 98 SER A CA 1
ATOM 832 C C . SER A 1 98 ? 4.913 7.632 12.422 1.00 92.56 98 SER A C 1
ATOM 834 O O . SER A 1 98 ? 3.994 7.771 13.230 1.00 92.56 98 SER A O 1
ATOM 836 N N . HIS A 1 99 ? 5.655 8.660 11.998 1.00 89.94 99 HIS A N 1
ATOM 837 C CA . HIS A 1 99 ? 5.470 10.056 12.393 1.00 89.94 99 HIS A CA 1
ATOM 838 C C . HIS A 1 99 ? 4.391 10.786 11.571 1.00 89.94 99 HIS A C 1
ATOM 840 O O . HIS A 1 99 ? 3.983 11.892 11.931 1.00 89.94 99 HIS A O 1
ATOM 846 N N . VAL A 1 100 ? 3.940 10.200 10.458 1.00 92.50 100 VAL A N 1
ATOM 847 C CA . VAL A 1 100 ? 2.911 10.782 9.593 1.00 92.50 100 VAL A CA 1
ATOM 848 C C . VAL A 1 100 ? 1.561 10.706 10.294 1.00 92.50 100 VAL A C 1
ATOM 850 O O . VAL A 1 100 ? 1.210 9.697 10.906 1.00 92.50 100 VAL A O 1
ATOM 853 N N . LYS A 1 101 ? 0.770 11.779 10.177 1.00 93.69 101 LYS A N 1
ATOM 854 C CA . LYS A 1 101 ? -0.568 11.838 10.770 1.00 93.69 101 LYS A CA 1
ATOM 855 C C . LYS A 1 101 ? -1.417 10.647 10.282 1.00 93.69 101 LYS A C 1
ATOM 857 O O . LYS A 1 101 ? -1.580 10.487 9.062 1.00 93.69 101 LYS A O 1
ATOM 862 N N . PRO A 1 102 ? -1.995 9.849 11.199 1.00 95.69 102 PRO A N 1
ATOM 863 C CA . PRO A 1 102 ? -2.899 8.775 10.821 1.00 95.69 102 PRO A CA 1
ATOM 864 C C . PRO A 1 102 ? -4.097 9.289 10.017 1.00 95.69 102 PRO A C 1
ATOM 866 O O . PRO A 1 102 ? -4.563 10.418 10.203 1.00 95.69 102 PRO A O 1
ATOM 869 N N . HIS A 1 103 ? -4.586 8.464 9.098 1.00 96.25 103 HIS A N 1
ATOM 870 C CA . HIS A 1 103 ? -5.785 8.756 8.328 1.00 96.25 103 HIS A CA 1
ATOM 871 C C . HIS A 1 103 ? -7.021 8.342 9.131 1.00 96.25 103 HIS A C 1
ATOM 873 O O . HIS A 1 103 ? -7.267 7.156 9.332 1.00 96.25 103 HIS A O 1
ATOM 879 N N . TYR A 1 104 ? -7.771 9.331 9.610 1.00 97.12 104 TYR A N 1
ATOM 880 C CA . TYR A 1 104 ? -9.013 9.111 10.343 1.00 97.12 104 TYR A CA 1
ATOM 881 C C . TYR A 1 104 ? -10.130 8.644 9.412 1.00 97.12 104 TYR A C 1
ATOM 883 O O . TYR A 1 104 ? -10.336 9.228 8.344 1.00 97.12 104 TYR A O 1
ATOM 891 N N . MET A 1 105 ? -10.895 7.654 9.861 1.00 96.94 105 MET A N 1
ATOM 892 C CA . MET A 1 105 ? -12.081 7.171 9.170 1.00 96.94 105 MET A CA 1
ATOM 893 C C . MET A 1 105 ? -13.241 6.974 10.138 1.00 96.94 105 MET A C 1
ATOM 895 O O . MET A 1 105 ? -13.113 6.352 11.194 1.00 96.94 105 MET A O 1
ATOM 899 N N . GLU A 1 106 ? -14.401 7.480 9.737 1.00 97.50 106 GLU A N 1
ATOM 900 C CA . GLU A 1 106 ? -15.656 7.274 10.454 1.00 97.50 106 GLU A CA 1
ATOM 901 C C . GLU A 1 106 ? -16.083 5.806 10.359 1.00 97.50 106 GLU A C 1
ATOM 903 O O . GLU A 1 106 ? -15.719 5.096 9.419 1.00 97.50 106 GLU A O 1
ATOM 908 N N . LYS A 1 107 ? -16.844 5.332 11.343 1.00 96.44 107 LYS A N 1
ATOM 909 C CA . LYS A 1 107 ? -17.490 4.018 11.294 1.00 96.44 107 LYS A CA 1
ATOM 910 C C . LYS A 1 107 ? -18.414 3.893 10.084 1.00 96.44 107 LYS A C 1
ATOM 912 O O . LYS A 1 107 ? -19.066 4.871 9.721 1.00 96.44 107 LYS A O 1
ATOM 917 N N . HIS A 1 108 ? -18.484 2.699 9.494 1.00 94.69 108 HIS A N 1
ATOM 918 C CA . HIS A 1 108 ? -19.271 2.424 8.282 1.00 94.69 108 HIS A CA 1
ATOM 919 C C . HIS A 1 108 ? -19.097 3.494 7.192 1.00 94.69 108 HIS A C 1
ATOM 921 O O . HIS A 1 108 ? -20.071 3.996 6.625 1.00 94.69 108 HIS A O 1
ATOM 927 N N . SER A 1 109 ? -17.849 3.884 6.930 1.00 94.44 109 SER A N 1
ATOM 928 C CA . SER A 1 109 ? -17.558 4.926 5.956 1.00 94.44 109 SER A C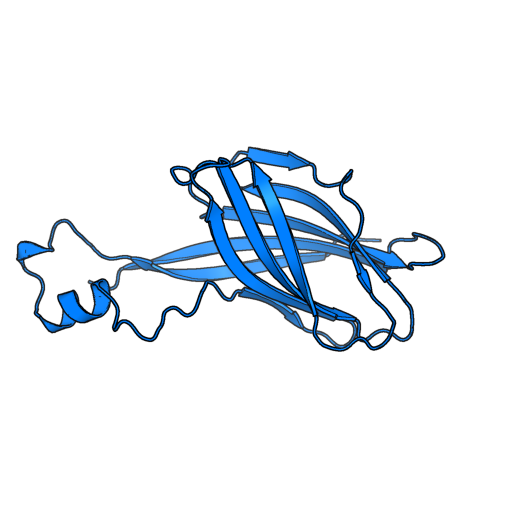A 1
ATOM 929 C C . SER A 1 109 ? -17.942 4.493 4.541 1.00 94.44 109 SER A C 1
ATOM 931 O O . SER A 1 109 ? -17.904 3.314 4.178 1.00 94.44 109 SER A O 1
ATOM 933 N N . GLU A 1 110 ? -18.232 5.478 3.697 1.00 95.25 110 GLU A N 1
ATOM 934 C CA . GLU A 1 110 ? -18.164 5.289 2.250 1.00 95.25 110 GLU A CA 1
ATOM 935 C C . GLU A 1 110 ? -16.713 5.039 1.812 1.00 95.25 110 GLU A C 1
ATOM 937 O O . GLU A 1 110 ? -15.760 5.225 2.582 1.00 95.25 110 GLU A O 1
ATOM 942 N N . LEU A 1 111 ? -16.553 4.604 0.563 1.00 95.06 111 LEU A N 1
ATOM 943 C CA . LEU A 1 111 ? -15.248 4.460 -0.064 1.00 95.06 111 LEU A CA 1
ATOM 944 C C . LEU A 1 111 ? -14.593 5.841 -0.192 1.00 95.06 111 LEU A C 1
ATOM 946 O O . LEU A 1 111 ? -15.166 6.742 -0.805 1.00 95.06 111 LEU A O 1
ATOM 950 N N . ARG A 1 112 ? -13.397 6.017 0.373 1.00 92.81 112 ARG A N 1
ATOM 951 C CA . ARG A 1 112 ? -12.651 7.281 0.314 1.00 92.81 112 ARG A CA 1
ATOM 952 C C . ARG A 1 112 ? -11.238 7.067 -0.210 1.00 92.81 112 ARG A C 1
ATOM 954 O O . ARG A 1 112 ? -10.576 6.096 0.153 1.00 92.81 112 ARG A O 1
ATOM 961 N N . GLY A 1 113 ? -10.796 8.010 -1.037 1.00 93.06 113 GLY A N 1
ATOM 962 C CA . GLY A 1 113 ? -9.437 8.082 -1.555 1.00 93.06 113 GLY A CA 1
ATOM 963 C C . GLY A 1 113 ? -8.522 8.897 -0.639 1.00 93.06 113 GLY A C 1
ATOM 964 O O . GLY A 1 113 ? -8.927 9.940 -0.121 1.00 93.06 113 GLY A O 1
ATOM 965 N N . PHE A 1 114 ? -7.283 8.457 -0.449 1.00 93.88 114 PHE A N 1
ATOM 966 C CA . PHE A 1 114 ? -6.219 9.278 0.129 1.00 93.88 114 PHE A CA 1
ATOM 967 C C . PHE A 1 114 ? -4.861 8.891 -0.451 1.00 93.88 114 PHE A C 1
ATOM 969 O O . PHE A 1 114 ? -4.687 7.812 -1.006 1.00 93.88 114 PHE A O 1
ATOM 976 N N . GLN A 1 115 ? -3.876 9.771 -0.293 1.00 93.06 115 GLN A N 1
ATOM 977 C CA . GLN A 1 115 ? -2.533 9.554 -0.818 1.00 93.06 115 GLN A CA 1
ATOM 978 C C . GLN A 1 115 ? -1.496 9.495 0.300 1.00 93.06 115 GLN A C 1
ATOM 980 O O . GLN A 1 115 ? -1.613 10.165 1.337 1.00 93.06 115 GLN A O 1
ATOM 985 N N . ARG A 1 116 ? -0.459 8.694 0.079 1.00 94.12 116 ARG A N 1
ATOM 986 C CA . ARG A 1 116 ? 0.792 8.712 0.841 1.00 94.12 116 ARG A CA 1
ATOM 987 C C . ARG A 1 116 ? 1.953 8.753 -0.127 1.00 94.12 116 ARG A C 1
ATOM 989 O O . ARG A 1 116 ? 1.811 8.341 -1.270 1.00 94.12 116 ARG A O 1
ATOM 996 N N . TYR A 1 117 ? 3.078 9.279 0.327 1.00 92.00 117 TYR A N 1
ATOM 997 C CA . TYR A 1 117 ? 4.254 9.396 -0.513 1.00 92.00 117 TYR A CA 1
ATOM 998 C C . TYR A 1 117 ? 5.522 9.125 0.279 1.00 92.00 117 TYR A C 1
ATOM 1000 O O . TYR A 1 117 ? 5.555 9.268 1.505 1.00 92.00 117 TYR A O 1
ATOM 1008 N N . VAL A 1 118 ? 6.558 8.747 -0.455 1.00 91.88 118 VAL A N 1
ATOM 1009 C CA . VAL A 1 118 ? 7.931 8.621 0.023 1.00 91.88 118 VAL A CA 1
ATOM 1010 C C . VAL A 1 118 ? 8.854 9.350 -0.946 1.00 91.88 118 VAL A C 1
ATOM 1012 O O . VAL A 1 118 ? 8.554 9.442 -2.136 1.00 91.88 118 VAL A O 1
ATOM 1015 N N . LYS A 1 119 ? 9.980 9.866 -0.446 1.00 89.12 119 LYS A N 1
ATOM 1016 C CA . LYS A 1 119 ? 10.992 10.497 -1.299 1.00 89.12 119 LYS A CA 1
ATOM 1017 C C . LYS A 1 119 ? 11.780 9.428 -2.041 1.00 89.12 119 LYS A C 1
ATOM 1019 O O . LYS A 1 119 ? 12.563 8.703 -1.427 1.00 89.12 119 LYS A O 1
ATOM 1024 N N . ARG A 1 120 ? 11.540 9.313 -3.338 1.00 85.56 120 ARG A N 1
ATOM 1025 C CA . ARG A 1 120 ? 12.132 8.307 -4.213 1.00 85.56 120 ARG A CA 1
ATOM 1026 C C . ARG A 1 120 ? 12.128 8.824 -5.645 1.00 85.56 120 ARG A C 1
ATOM 1028 O O . ARG A 1 120 ? 11.117 9.338 -6.121 1.00 85.56 120 ARG A O 1
ATOM 1035 N N . THR A 1 121 ? 13.252 8.675 -6.335 1.00 75.81 121 THR A N 1
ATOM 1036 C CA . THR A 1 121 ? 13.376 9.124 -7.726 1.00 75.81 121 THR A CA 1
ATOM 1037 C C . THR A 1 121 ? 12.676 8.158 -8.688 1.00 75.81 121 THR A C 1
ATOM 1039 O O . THR A 1 121 ? 12.541 6.969 -8.403 1.00 75.81 121 THR A O 1
ATOM 1042 N N . TYR A 1 122 ? 12.249 8.655 -9.852 1.00 74.75 122 TYR A N 1
ATOM 1043 C CA . TYR A 1 122 ? 11.587 7.851 -10.890 1.00 74.75 122 TYR A CA 1
ATOM 1044 C C . TYR A 1 122 ? 12.500 6.778 -11.508 1.00 74.75 122 TYR A C 1
ATOM 1046 O O . TYR A 1 122 ? 12.016 5.837 -12.132 1.00 74.75 122 TYR A O 1
ATOM 1054 N N . LEU A 1 123 ? 13.820 6.923 -11.349 1.00 75.06 123 LEU A N 1
ATOM 1055 C CA . LEU A 1 123 ? 14.813 5.958 -11.828 1.00 75.06 123 LEU A CA 1
ATOM 1056 C C . LEU A 1 123 ? 14.866 4.687 -10.973 1.00 75.06 123 LEU A C 1
ATOM 1058 O O . LEU A 1 123 ? 15.417 3.678 -11.411 1.00 75.06 123 LEU A O 1
ATOM 1062 N N . GLU A 1 124 ? 14.334 4.734 -9.753 1.00 79.38 124 GLU A N 1
ATOM 1063 C CA . GLU A 1 124 ? 14.362 3.612 -8.826 1.00 79.38 124 GLU A CA 1
ATOM 1064 C C . GLU A 1 124 ? 13.104 2.752 -8.972 1.00 79.38 124 GLU A C 1
ATOM 1066 O O . GLU A 1 124 ? 11.969 3.240 -8.931 1.00 79.38 124 G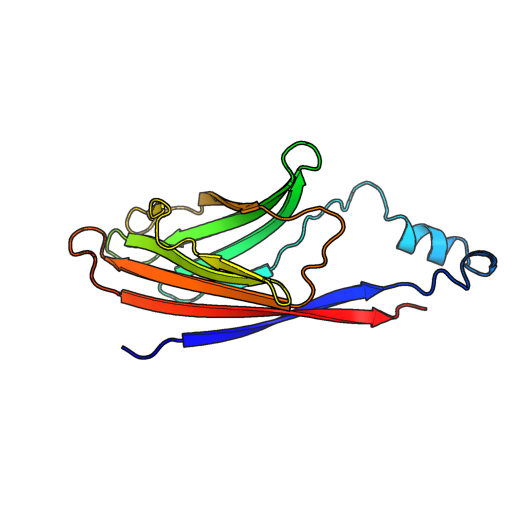LU A O 1
ATOM 1071 N N . SER A 1 125 ? 13.311 1.441 -9.098 1.00 84.50 125 SER A N 1
ATOM 1072 C CA . SER A 1 125 ? 12.235 0.459 -9.195 1.00 84.50 125 SER A CA 1
ATOM 1073 C C . SER A 1 125 ? 11.432 0.346 -7.894 1.00 84.50 125 SER A C 1
ATOM 1075 O O . SER A 1 125 ? 11.801 0.867 -6.834 1.00 84.50 125 SER A O 1
ATOM 1077 N N . TRP A 1 126 ? 10.295 -0.333 -8.012 1.00 89.44 126 TRP A N 1
ATOM 1078 C CA . TRP A 1 126 ? 9.408 -0.714 -6.911 1.00 89.44 126 TRP A CA 1
ATOM 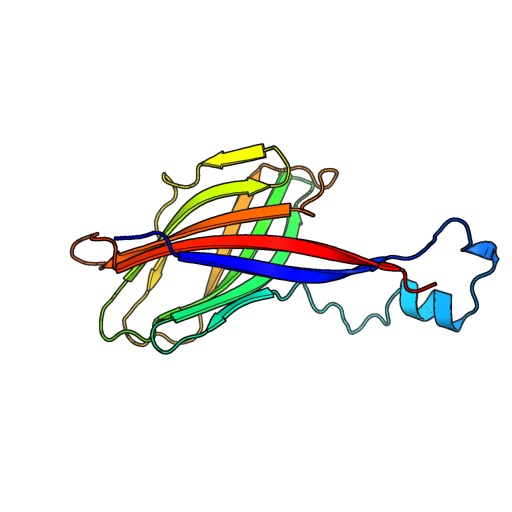1079 C C . TRP A 1 126 ? 8.911 -2.143 -7.138 1.00 89.44 126 TRP A C 1
ATOM 1081 O O . TRP A 1 126 ? 7.730 -2.450 -7.050 1.00 89.44 126 TRP A O 1
ATOM 1091 N N . ASP A 1 127 ? 9.799 -3.016 -7.582 1.00 91.44 127 ASP A N 1
ATOM 1092 C CA . ASP A 1 127 ? 9.450 -4.379 -7.953 1.00 91.44 127 ASP A CA 1
ATOM 1093 C C . ASP A 1 127 ? 9.151 -5.228 -6.715 1.00 91.44 127 ASP A C 1
ATOM 1095 O O . ASP A 1 127 ? 8.336 -6.147 -6.796 1.00 91.44 127 ASP A O 1
ATOM 1099 N N . ASP A 1 128 ? 9.735 -4.868 -5.572 1.00 94.56 128 ASP A N 1
ATOM 1100 C CA . ASP A 1 128 ? 9.403 -5.394 -4.251 1.00 94.56 128 ASP A CA 1
ATOM 1101 C C . ASP A 1 128 ? 9.053 -4.248 -3.286 1.00 94.56 128 ASP A C 1
ATOM 1103 O O . ASP A 1 128 ? 9.790 -3.263 -3.164 1.00 94.56 128 ASP A O 1
ATOM 1107 N N . VAL A 1 129 ? 7.897 -4.351 -2.629 1.00 95.88 129 VAL A N 1
ATOM 1108 C CA . VAL A 1 129 ? 7.375 -3.349 -1.696 1.00 95.88 129 VAL A CA 1
ATOM 1109 C C . VAL A 1 129 ? 6.772 -4.049 -0.479 1.00 95.88 129 VAL A C 1
ATOM 1111 O O . VAL A 1 129 ? 5.794 -4.780 -0.606 1.00 95.88 129 VAL A O 1
ATOM 1114 N N . ALA A 1 130 ? 7.266 -3.746 0.719 1.00 97.50 130 ALA A N 1
ATOM 1115 C CA . ALA A 1 130 ? 6.604 -4.068 1.978 1.00 97.50 130 ALA A CA 1
ATOM 1116 C C . ALA A 1 130 ? 5.966 -2.809 2.587 1.00 97.50 130 ALA A C 1
ATOM 1118 O O . ALA A 1 130 ? 6.641 -1.797 2.771 1.00 97.50 130 ALA A O 1
ATOM 1119 N N . ILE A 1 131 ? 4.675 -2.860 2.919 1.00 97.31 131 ILE A N 1
ATOM 1120 C CA . ILE A 1 131 ? 3.913 -1.745 3.502 1.00 97.31 131 ILE A CA 1
ATOM 1121 C C . ILE A 1 131 ? 3.344 -2.168 4.855 1.00 97.31 131 ILE A C 1
ATOM 1123 O O . ILE A 1 131 ? 2.422 -2.982 4.910 1.00 97.31 131 ILE A O 1
ATOM 1127 N N . GLU A 1 132 ? 3.843 -1.581 5.945 1.00 97.94 132 GLU A N 1
ATOM 1128 C CA . GLU A 1 132 ? 3.228 -1.727 7.268 1.00 97.94 132 GLU A CA 1
ATOM 1129 C C . GLU A 1 132 ? 2.055 -0.757 7.462 1.00 97.94 132 GLU A C 1
ATOM 1131 O O . GLU A 1 132 ? 2.178 0.461 7.255 1.00 97.94 132 GLU A O 1
ATOM 1136 N N . VAL A 1 133 ? 0.929 -1.297 7.930 1.00 97.44 133 VAL A N 1
ATOM 1137 C CA . VAL A 1 133 ? -0.295 -0.562 8.259 1.00 97.44 133 VAL A CA 1
ATOM 1138 C C . VAL A 1 133 ? -0.836 -1.042 9.597 1.00 97.44 133 VAL A C 1
ATOM 1140 O O . VAL A 1 133 ? -1.124 -2.219 9.774 1.00 97.44 133 VAL A O 1
ATOM 1143 N N . ASN A 1 134 ? -1.061 -0.114 10.518 1.00 97.19 134 ASN A N 1
ATOM 1144 C CA . ASN A 1 134 ? -1.782 -0.367 11.755 1.00 97.19 134 ASN A CA 1
ATOM 1145 C C . ASN A 1 134 ? -3.165 0.267 11.673 1.00 97.19 134 ASN A C 1
ATOM 1147 O O . ASN A 1 134 ? -3.305 1.439 11.310 1.00 97.19 134 ASN A O 1
ATOM 1151 N N . ILE A 1 135 ? -4.183 -0.500 12.045 1.00 97.00 135 ILE A N 1
ATOM 1152 C CA . ILE A 1 135 ? -5.537 0.007 12.217 1.00 97.00 135 ILE A CA 1
ATOM 1153 C C . ILE A 1 135 ? -5.775 0.202 13.704 1.00 97.00 135 ILE A C 1
ATOM 1155 O O . ILE A 1 135 ? -5.765 -0.759 14.471 1.00 97.00 135 ILE A O 1
ATOM 1159 N N . LEU A 1 136 ? -5.974 1.450 14.110 1.00 97.38 136 LEU A N 1
ATOM 1160 C CA . LEU A 1 136 ? -6.148 1.843 15.503 1.00 97.38 136 LEU A CA 1
ATOM 1161 C C . LEU A 1 136 ? -7.601 2.203 15.768 1.00 97.38 136 LEU A C 1
ATOM 1163 O O . LEU A 1 136 ? -8.253 2.826 14.932 1.00 97.38 136 LEU A O 1
ATOM 1167 N N . ASP A 1 137 ? -8.077 1.907 16.967 1.00 97.31 137 ASP A N 1
ATOM 1168 C CA . ASP A 1 137 ? -9.293 2.516 17.489 1.00 97.31 137 ASP A CA 1
ATOM 1169 C C . ASP A 1 137 ? -9.076 4.030 17.656 1.00 97.31 137 ASP A C 1
ATOM 1171 O O . ASP A 1 137 ? -8.088 4.457 18.257 1.00 97.31 137 ASP A O 1
ATOM 1175 N N . ALA A 1 138 ? -9.960 4.857 17.090 1.00 97.12 138 ALA A N 1
ATOM 1176 C CA . ALA A 1 138 ? -9.717 6.300 17.020 1.00 97.12 138 ALA A CA 1
ATOM 1177 C C . ALA A 1 138 ? -9.779 7.012 18.382 1.00 97.12 138 ALA A C 1
ATOM 1179 O O . ALA A 1 138 ? -9.182 8.079 18.531 1.00 97.12 138 ALA A O 1
ATOM 1180 N N . GLU A 1 139 ? -10.495 6.450 19.360 1.00 96.12 139 GLU A N 1
ATOM 1181 C CA . GLU A 1 139 ? -10.652 7.046 20.690 1.00 96.12 139 GLU A CA 1
ATOM 1182 C C . GLU A 1 139 ? -9.509 6.633 21.619 1.00 96.12 139 GLU A C 1
ATOM 1184 O O . GLU A 1 139 ? -8.946 7.456 22.341 1.00 96.12 139 GLU A O 1
ATOM 1189 N N . THR A 1 140 ? -9.150 5.351 21.588 1.00 96.50 140 THR A N 1
ATOM 1190 C CA . THR A 1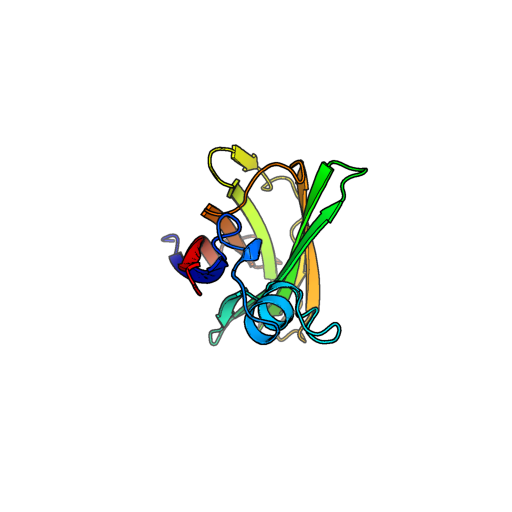 140 ? -8.184 4.762 22.523 1.00 96.50 140 THR A CA 1
ATOM 1191 C C . THR A 1 140 ? -6.766 4.665 21.965 1.00 96.50 140 THR A C 1
ATOM 1193 O O . THR A 1 140 ? -5.824 4.498 22.738 1.00 96.50 140 THR A O 1
ATOM 1196 N N . ASN A 1 141 ? -6.593 4.780 20.643 1.00 93.62 141 ASN A N 1
ATOM 1197 C CA . ASN A 1 141 ? -5.348 4.510 19.911 1.00 93.62 141 ASN A CA 1
ATOM 1198 C C . ASN A 1 141 ? -4.775 3.100 20.139 1.00 93.62 141 ASN A C 1
ATOM 1200 O O . ASN A 1 141 ? -3.588 2.864 19.913 1.00 93.62 141 ASN A O 1
ATOM 1204 N N . ILE A 1 142 ? -5.601 2.149 20.581 1.00 95.56 142 ILE A N 1
ATOM 1205 C CA . ILE A 1 142 ? -5.200 0.746 20.700 1.00 95.56 142 ILE A CA 1
ATOM 1206 C C . ILE A 1 142 ? -5.234 0.098 19.309 1.00 95.56 142 ILE A C 1
ATOM 1208 O O . ILE A 1 142 ? -6.190 0.298 18.557 1.00 95.56 142 ILE A O 1
ATOM 1212 N N . ASN A 1 143 ? -4.210 -0.701 18.985 1.00 95.44 143 ASN A N 1
ATOM 1213 C CA . ASN A 1 143 ? -4.177 -1.519 17.770 1.00 95.44 143 ASN A CA 1
ATOM 1214 C C . ASN A 1 143 ? -5.384 -2.467 17.735 1.00 95.44 143 ASN A C 1
ATOM 1216 O O . ASN A 1 143 ? -5.544 -3.313 18.617 1.00 95.44 143 ASN A O 1
ATOM 1220 N N . ILE A 1 144 ? -6.206 -2.330 16.697 1.00 95.88 144 ILE A N 1
ATOM 1221 C CA . ILE A 1 144 ? -7.244 -3.288 16.308 1.00 95.88 144 ILE A CA 1
ATOM 1222 C C . ILE A 1 144 ? -6.613 -4.372 15.435 1.00 95.88 144 ILE A C 1
ATOM 1224 O O . ILE A 1 144 ? -6.897 -5.547 15.647 1.00 95.88 144 ILE A O 1
ATOM 1228 N N . ARG A 1 145 ? -5.756 -3.974 14.480 1.00 95.62 145 ARG A N 1
ATOM 1229 C CA . ARG A 1 145 ? -5.008 -4.867 13.580 1.00 95.62 145 ARG A CA 1
ATOM 1230 C C . ARG A 1 145 ? -3.643 -4.288 13.236 1.00 95.62 145 ARG A C 1
ATOM 1232 O O . ARG A 1 145 ? -3.492 -3.074 13.112 1.00 95.62 145 ARG A O 1
ATOM 1239 N N . GLU A 1 146 ? -2.679 -5.177 13.042 1.00 97.12 146 GLU A N 1
ATOM 1240 C CA . GLU A 1 146 ? -1.329 -4.868 12.567 1.00 97.12 146 GLU A CA 1
ATOM 1241 C C . GLU A 1 146 ? -1.107 -5.659 11.278 1.00 97.12 146 GLU A C 1
ATOM 1243 O O . GLU A 1 146 ? -1.158 -6.888 11.295 1.00 97.12 146 GLU A O 1
ATOM 1248 N N . LEU A 1 147 ? -0.904 -4.963 10.165 1.00 97.62 147 LEU A N 1
ATOM 1249 C CA . LEU A 1 147 ? -0.868 -5.528 8.820 1.00 97.62 147 LEU A CA 1
ATOM 1250 C C . LEU A 1 147 ? 0.473 -5.226 8.160 1.00 97.62 147 LEU A C 1
ATOM 1252 O O . LEU A 1 147 ? 1.034 -4.140 8.319 1.00 97.62 147 LEU A O 1
ATOM 1256 N N . GLU A 1 148 ? 0.956 -6.166 7.362 1.00 98.00 148 GLU A N 1
ATOM 1257 C CA . GLU A 1 148 ? 2.107 -5.978 6.493 1.00 98.00 148 GLU A CA 1
ATOM 1258 C C . GLU A 1 148 ? 1.813 -6.581 5.121 1.00 98.00 148 GLU A C 1
ATOM 1260 O O . GLU A 1 148 ? 1.587 -7.785 4.985 1.00 98.00 148 GLU A O 1
ATOM 1265 N N . PHE A 1 149 ? 1.783 -5.729 4.100 1.00 97.75 149 PHE A N 1
ATOM 1266 C CA . PHE A 1 149 ? 1.532 -6.137 2.722 1.00 97.75 149 PHE A CA 1
ATOM 1267 C C . PHE A 1 149 ? 2.856 -6.269 1.986 1.00 97.75 149 PHE A C 1
ATOM 1269 O O . PHE A 1 149 ? 3.582 -5.285 1.884 1.00 97.75 149 PHE A O 1
ATOM 1276 N N . HIS A 1 150 ? 3.161 -7.456 1.467 1.00 97.81 150 HIS A N 1
ATOM 1277 C CA . HIS A 1 150 ? 4.321 -7.709 0.611 1.00 97.81 150 HIS A CA 1
ATOM 1278 C C . HIS A 1 150 ? 3.843 -7.780 -0.830 1.00 97.81 150 HIS A C 1
ATOM 1280 O O . HIS A 1 150 ? 3.182 -8.737 -1.225 1.00 97.81 150 HIS A O 1
ATOM 1286 N N . ILE A 1 151 ? 4.140 -6.750 -1.608 1.00 96.25 151 ILE A N 1
ATOM 1287 C CA . ILE A 1 151 ? 3.750 -6.618 -3.005 1.00 96.25 151 ILE A CA 1
ATOM 1288 C C . ILE A 1 151 ? 4.980 -6.895 -3.855 1.00 96.25 151 ILE A C 1
ATOM 1290 O O . ILE A 1 151 ? 5.954 -6.150 -3.808 1.00 96.25 151 ILE A O 1
ATOM 1294 N N . LYS A 1 152 ? 4.901 -7.939 -4.675 1.00 95.31 152 LYS A N 1
ATOM 1295 C CA . LYS A 1 152 ? 5.972 -8.324 -5.584 1.00 95.31 152 LYS A CA 1
ATOM 1296 C C . LYS A 1 152 ? 5.496 -8.291 -7.022 1.00 95.31 152 LYS A C 1
ATOM 1298 O O . LYS A 1 152 ? 4.554 -8.999 -7.389 1.00 95.31 152 LYS A O 1
ATOM 1303 N N . LYS A 1 153 ? 6.176 -7.521 -7.867 1.00 92.31 153 LYS A N 1
ATOM 1304 C CA . LYS A 1 153 ? 5.964 -7.582 -9.309 1.00 92.31 153 LYS A CA 1
ATOM 1305 C C . LYS A 1 153 ? 6.416 -8.926 -9.841 1.00 92.31 153 LYS A C 1
ATOM 1307 O O . LYS A 1 153 ? 7.538 -9.379 -9.621 1.00 92.31 153 LYS A O 1
ATOM 1312 N N . ARG A 1 154 ? 5.533 -9.549 -10.608 1.00 90.75 154 ARG A N 1
ATOM 1313 C CA . ARG A 1 154 ? 5.839 -10.744 -11.377 1.00 90.75 154 ARG A CA 1
ATOM 1314 C C . ARG A 1 154 ? 5.847 -10.378 -12.847 1.00 90.75 154 ARG A C 1
ATOM 1316 O O . ARG A 1 154 ? 4.792 -10.221 -13.458 1.00 90.75 154 ARG A O 1
ATOM 1323 N N . PHE A 1 155 ? 7.042 -10.245 -13.405 1.00 88.06 155 PHE A N 1
ATOM 1324 C CA . PHE A 1 155 ? 7.202 -9.941 -14.818 1.00 88.06 155 PHE A CA 1
ATOM 1325 C C . PHE A 1 155 ? 6.826 -11.146 -15.678 1.00 88.06 155 PHE A C 1
ATOM 1327 O O . PHE A 1 155 ? 7.341 -12.250 -15.492 1.00 88.06 155 PHE A O 1
ATOM 1334 N N . ILE A 1 156 ? 5.911 -10.928 -16.616 1.00 87.00 156 ILE A N 1
ATOM 1335 C CA . ILE A 1 156 ? 5.464 -11.925 -17.584 1.00 87.00 156 ILE A CA 1
ATOM 1336 C C . ILE A 1 156 ? 5.950 -11.459 -18.952 1.00 87.00 156 ILE A C 1
ATOM 1338 O O . ILE A 1 156 ? 5.467 -10.453 -19.472 1.00 87.00 156 ILE A O 1
ATOM 1342 N N . GLN A 1 157 ? 6.929 -12.178 -19.505 1.00 84.75 157 GLN A N 1
ATOM 1343 C CA . GLN A 1 157 ? 7.416 -11.951 -20.863 1.00 84.75 157 GLN A CA 1
ATOM 1344 C C . GLN A 1 157 ? 6.293 -12.277 -21.847 1.00 84.75 157 GLN A C 1
ATOM 1346 O O . GLN A 1 157 ? 5.816 -13.413 -21.871 1.00 84.75 157 GLN A O 1
ATOM 1351 N N . VAL A 1 158 ? 5.867 -11.293 -22.634 1.00 83.69 158 VAL A N 1
ATOM 1352 C CA . VAL A 1 158 ? 4.764 -11.485 -23.588 1.00 83.69 158 VAL A CA 1
ATOM 1353 C C . VAL A 1 158 ? 5.271 -12.092 -24.904 1.00 83.69 158 VAL A C 1
ATOM 1355 O O . VAL A 1 158 ? 4.668 -13.046 -25.395 1.00 83.69 158 VAL A O 1
ATOM 1358 N N . PHE A 1 159 ? 6.391 -11.591 -25.445 1.00 80.00 159 PHE A N 1
ATOM 1359 C CA . PHE A 1 159 ? 7.086 -12.103 -26.642 1.00 80.00 159 PHE A CA 1
ATOM 1360 C C . PHE A 1 159 ? 8.549 -11.637 -26.706 1.00 80.00 159 PHE A C 1
ATOM 1362 O O . PHE A 1 159 ? 8.888 -10.665 -25.987 1.00 80.00 159 PHE A O 1
#

Secondary structure (DSSP, 8-state):
-PPEEEEEEEEEEE--GGGGGG--HHHHHHHH--TT------EEEEESSSEEEEEEEEEEETTTTEEEEEEEEEE-SSS-EEEEEEEEEETTEEEE-TTSPPEEE-TTPPPEEEEEEEE--TTS--SEEEEEEEEEETTT--EEEEEEEEEEEEEEE--